Protein AF-A0A4Y2NZ54-F1 (afdb_monomer)

Radius of gyration: 21.83 Å; Cα contacts (8 Å, |Δi|>4): 27; chains: 1; bounding box: 46×53×56 Å

Structure (mmCIF, N/CA/C/O backbone):
data_AF-A0A4Y2NZ54-F1
#
_entry.id   AF-A0A4Y2NZ54-F1
#
loop_
_atom_site.group_PDB
_atom_site.id
_atom_site.type_symbol
_atom_site.label_atom_id
_atom_site.label_alt_id
_atom_site.label_comp_id
_atom_site.label_asym_id
_atom_site.label_entity_id
_atom_site.label_seq_id
_atom_site.pdbx_PDB_ins_code
_atom_site.Cartn_x
_atom_site.Cartn_y
_atom_site.Cartn_z
_atom_site.occupancy
_atom_site.B_iso_or_equiv
_atom_site.auth_seq_id
_atom_site.auth_comp_id
_atom_site.auth_asym_id
_atom_site.auth_atom_id
_atom_site.pdbx_PDB_model_num
ATOM 1 N N . MET A 1 1 ? -32.029 22.779 31.007 1.00 36.22 1 MET A N 1
ATOM 2 C CA . MET A 1 1 ? -30.590 22.454 30.904 1.00 36.22 1 MET A CA 1
ATOM 3 C C . MET A 1 1 ? -30.431 20.956 31.156 1.00 36.22 1 MET A C 1
ATOM 5 O O . MET A 1 1 ? -30.204 20.537 32.282 1.00 36.22 1 MET A O 1
ATOM 9 N N . VAL A 1 2 ? -30.705 20.136 30.135 1.00 46.06 2 VAL A N 1
ATOM 10 C CA . VAL A 1 2 ? -30.672 18.668 30.249 1.00 46.06 2 VAL A CA 1
ATOM 11 C C . VAL A 1 2 ? -29.218 18.242 30.106 1.00 46.06 2 VAL A C 1
ATOM 13 O O . VAL A 1 2 ? -28.622 18.438 29.049 1.00 46.06 2 VAL A O 1
ATOM 16 N N . ARG A 1 3 ? -28.617 17.714 31.176 1.00 54.50 3 ARG A N 1
ATOM 17 C CA . ARG A 1 3 ? -27.321 17.046 31.060 1.00 54.50 3 ARG A CA 1
ATOM 18 C C . ARG A 1 3 ? -27.557 15.783 30.243 1.00 54.50 3 ARG A C 1
ATOM 20 O O . ARG A 1 3 ? -28.157 14.839 30.744 1.00 54.50 3 ARG A O 1
ATOM 27 N N . SER A 1 4 ? -27.129 15.810 28.983 1.00 53.88 4 SER A N 1
ATOM 28 C CA . SER A 1 4 ? -26.955 14.608 28.178 1.00 53.88 4 SER A CA 1
ATOM 29 C C . SER A 1 4 ? -26.035 13.688 28.969 1.00 53.88 4 SER A C 1
ATOM 31 O O . SER A 1 4 ? -24.844 13.960 29.123 1.00 53.88 4 SER A O 1
ATOM 33 N N . THR A 1 5 ? -26.597 12.647 29.570 1.00 58.25 5 THR A N 1
ATOM 34 C CA . THR A 1 5 ? -25.816 11.509 30.031 1.00 58.25 5 THR A CA 1
ATOM 35 C C . THR A 1 5 ? -25.275 10.845 28.777 1.00 58.25 5 THR A C 1
ATOM 37 O O . THR A 1 5 ? -25.922 9.982 28.188 1.00 58.25 5 THR A O 1
ATOM 40 N N . GLU A 1 6 ? -24.117 11.319 28.320 1.00 63.56 6 GLU A N 1
ATOM 41 C CA . GLU A 1 6 ? -23.324 10.652 27.30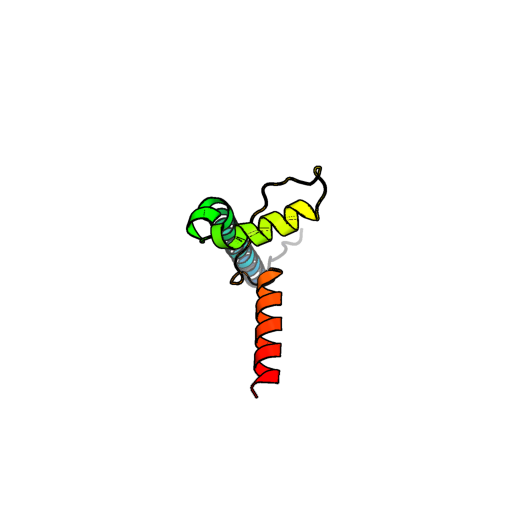2 1.00 63.56 6 GLU A CA 1
ATOM 42 C C . GLU A 1 6 ? -23.171 9.192 27.726 1.00 63.56 6 GLU A C 1
ATOM 44 O O . GLU A 1 6 ? -22.579 8.893 28.768 1.00 63.56 6 GLU A O 1
ATOM 49 N N . ASN A 1 7 ? -23.737 8.275 26.943 1.00 66.19 7 ASN A N 1
ATOM 50 C CA . ASN A 1 7 ? -23.569 6.845 27.148 1.00 66.19 7 ASN A CA 1
ATOM 51 C C . ASN A 1 7 ? -22.110 6.484 26.843 1.00 66.19 7 ASN A C 1
ATOM 53 O O . ASN A 1 7 ? -21.795 5.987 25.763 1.00 66.19 7 ASN A O 1
ATOM 57 N N . ARG A 1 8 ? -21.209 6.750 27.799 1.00 61.38 8 ARG A N 1
ATOM 58 C CA . ARG A 1 8 ? -19.760 6.530 27.675 1.00 61.38 8 ARG A CA 1
ATOM 59 C C . ARG A 1 8 ? -19.453 5.128 27.148 1.00 61.38 8 ARG A C 1
ATOM 61 O O . ARG A 1 8 ? -18.638 4.991 26.248 1.00 61.38 8 ARG A O 1
ATOM 68 N N . LEU A 1 9 ? -20.182 4.114 27.624 1.00 63.78 9 LEU A N 1
ATOM 69 C CA . LEU A 1 9 ? -20.080 2.718 27.175 1.00 63.78 9 LEU A CA 1
ATOM 70 C C . LEU A 1 9 ? -20.333 2.526 25.669 1.00 63.78 9 LEU A C 1
ATOM 72 O O . LEU A 1 9 ? -19.597 1.786 25.021 1.00 63.78 9 LEU A O 1
ATOM 76 N N . LEU A 1 10 ? -21.334 3.202 25.098 1.00 63.00 10 LEU A N 1
ATOM 77 C CA . LEU A 1 10 ? -21.623 3.131 23.660 1.00 63.00 10 LEU A CA 1
ATOM 78 C C . LEU A 1 10 ? -20.580 3.908 22.843 1.00 63.00 10 LEU A C 1
ATOM 80 O O . LEU A 1 10 ? -20.145 3.432 21.794 1.00 63.00 10 LEU A O 1
ATOM 84 N N . ASN A 1 11 ? -20.112 5.046 23.361 1.00 67.75 11 ASN A N 1
ATOM 85 C CA . ASN A 1 11 ? -19.101 5.876 22.701 1.00 67.75 11 ASN A CA 1
ATOM 86 C C . ASN A 1 11 ? -17.728 5.180 22.637 1.00 67.75 11 ASN A C 1
ATOM 88 O O . ASN A 1 11 ? -17.022 5.308 21.636 1.00 67.75 11 ASN A O 1
ATOM 92 N N . TYR A 1 12 ? -17.361 4.370 23.640 1.00 70.25 12 TYR A N 1
ATOM 93 C CA . TYR A 1 12 ? -16.110 3.598 23.614 1.00 70.25 12 TYR A CA 1
ATOM 94 C C . TYR A 1 12 ? -16.029 2.636 22.422 1.00 70.25 12 TYR A C 1
ATOM 96 O O . TYR A 1 12 ? -14.974 2.538 21.799 1.00 70.25 12 TYR A O 1
ATOM 104 N N . ARG A 1 13 ? -17.128 1.965 22.047 1.00 77.94 13 ARG A N 1
ATOM 105 C CA . ARG A 1 13 ? -17.150 1.064 20.879 1.00 77.94 13 ARG A CA 1
ATOM 106 C C . ARG A 1 13 ? -16.828 1.811 19.583 1.00 77.94 13 ARG A C 1
ATOM 108 O O . ARG A 1 13 ? -16.065 1.311 18.759 1.00 77.94 13 ARG A O 1
ATOM 115 N N . GLN A 1 14 ? -17.405 2.995 19.403 1.00 83.44 14 GLN A N 1
ATOM 116 C CA . GLN A 1 14 ? -17.182 3.807 18.209 1.00 83.44 14 GLN A CA 1
ATOM 117 C C . GLN A 1 14 ? -15.747 4.341 18.152 1.00 83.44 14 GLN A C 1
ATOM 119 O O . GLN A 1 14 ? -15.110 4.256 17.103 1.00 83.44 14 GLN A O 1
ATOM 124 N N . HIS A 1 15 ? -15.210 4.814 19.279 1.00 80.88 15 HIS A N 1
ATOM 125 C CA . HIS A 1 15 ? -13.827 5.284 19.353 1.00 80.88 15 HIS A CA 1
ATOM 126 C C . HIS A 1 15 ? -12.806 4.164 19.137 1.00 80.88 15 HIS A C 1
ATOM 128 O O . HIS A 1 15 ? -11.805 4.386 18.463 1.00 80.88 15 HIS A O 1
ATOM 134 N N . LEU A 1 16 ? -13.068 2.950 19.632 1.00 84.75 16 LEU A N 1
ATOM 135 C CA . LEU A 1 16 ? -12.223 1.785 19.350 1.00 84.75 16 LEU A CA 1
ATOM 136 C C . LEU A 1 16 ? -12.221 1.437 17.861 1.00 84.75 16 LEU A C 1
ATOM 138 O O . LEU A 1 16 ? -11.167 1.145 17.304 1.00 84.75 16 LEU A O 1
ATOM 142 N N . HIS A 1 17 ? -13.380 1.500 17.202 1.00 87.31 17 HIS A N 1
ATOM 143 C CA . HIS A 1 17 ? -13.461 1.253 15.765 1.00 87.31 17 HIS A CA 1
ATOM 144 C C . HIS A 1 17 ? -12.681 2.304 14.965 1.00 87.31 17 HIS A C 1
ATOM 146 O O . HIS A 1 17 ? -11.873 1.942 14.115 1.00 87.31 17 HIS A O 1
ATOM 152 N N . GLN A 1 18 ? -12.864 3.590 15.281 1.00 88.75 18 GLN A N 1
ATOM 153 C CA . GLN A 1 18 ? -12.104 4.683 14.663 1.00 88.75 18 GLN A CA 1
ATOM 154 C C . GLN A 1 18 ? -10.599 4.509 14.876 1.00 88.75 18 GLN A C 1
ATOM 156 O O . GLN A 1 18 ? -9.833 4.582 13.922 1.00 88.75 18 GLN A O 1
ATOM 161 N N . TYR A 1 19 ? -10.181 4.198 16.104 1.00 91.25 19 TYR A N 1
ATOM 162 C CA . TYR A 1 19 ? -8.779 3.964 16.428 1.00 91.25 19 TYR A CA 1
ATOM 163 C C . TYR A 1 19 ? -8.182 2.797 15.630 1.00 91.25 19 TYR A C 1
ATOM 165 O O . TYR A 1 19 ? -7.087 2.925 15.088 1.00 91.25 19 TYR A O 1
ATOM 173 N N . LEU A 1 20 ? -8.896 1.672 15.521 1.00 92.75 20 LEU A N 1
ATOM 174 C CA . LEU A 1 20 ? -8.435 0.511 14.755 1.00 92.75 20 LEU A CA 1
ATOM 175 C C . LEU A 1 20 ? -8.288 0.828 13.265 1.00 92.75 20 LEU A C 1
ATOM 177 O O . LEU A 1 20 ? -7.274 0.469 12.668 1.00 92.75 20 LEU A O 1
ATOM 181 N N . VAL A 1 21 ? -9.271 1.513 12.677 1.00 93.31 21 VAL A N 1
ATOM 182 C CA . VAL A 1 21 ? -9.233 1.910 11.262 1.00 93.31 21 VAL A CA 1
ATOM 183 C C . VAL A 1 21 ? -8.091 2.894 11.005 1.00 93.31 21 VAL A C 1
ATOM 185 O O . VAL A 1 21 ? -7.319 2.690 10.069 1.00 93.31 21 VAL A O 1
ATOM 188 N N . ASP A 1 22 ? -7.916 3.899 11.865 1.00 94.38 22 ASP A N 1
ATOM 189 C CA . ASP A 1 22 ? -6.820 4.869 11.759 1.00 94.38 22 ASP A CA 1
ATOM 190 C C . ASP A 1 22 ? -5.449 4.200 11.885 1.00 94.38 22 ASP A C 1
ATOM 192 O O . ASP A 1 22 ? -4.523 4.514 11.135 1.00 94.38 22 ASP A O 1
ATOM 196 N N . MET A 1 23 ? -5.298 3.269 12.829 1.00 95.50 23 MET A N 1
ATOM 197 C CA . MET A 1 23 ? -4.048 2.530 13.004 1.00 95.50 23 MET A CA 1
ATOM 198 C C . MET A 1 23 ? -3.753 1.633 11.805 1.00 95.50 23 MET A C 1
ATOM 200 O O . MET A 1 23 ? -2.617 1.611 11.331 1.00 95.50 23 MET A O 1
ATOM 204 N N . TYR A 1 24 ? -4.764 0.949 11.269 1.00 91.75 24 TYR A N 1
ATOM 205 C CA . TYR A 1 24 ? -4.614 0.156 10.054 1.00 91.75 24 TYR A CA 1
ATOM 206 C C . TYR A 1 24 ? -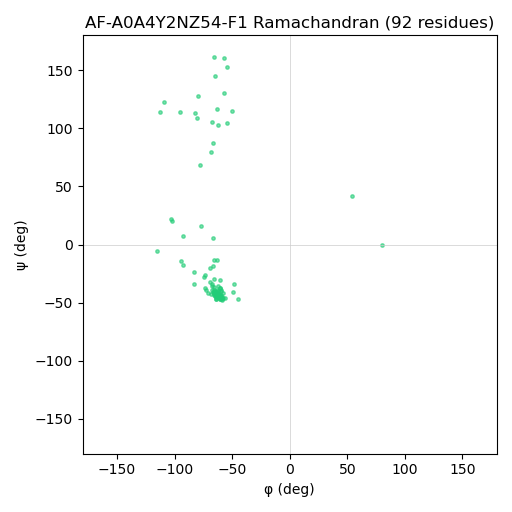4.195 1.026 8.861 1.00 91.75 24 TYR A C 1
ATOM 208 O O . TYR A 1 24 ? -3.226 0.704 8.175 1.00 91.75 24 TYR A O 1
ATOM 216 N N . ALA A 1 25 ? -4.852 2.173 8.662 1.00 91.19 25 ALA A N 1
ATOM 217 C CA . ALA A 1 25 ? -4.514 3.108 7.593 1.00 91.19 25 ALA A CA 1
ATOM 218 C C . ALA A 1 25 ? -3.072 3.633 7.709 1.00 91.19 25 ALA A C 1
ATOM 220 O O . ALA A 1 25 ? -2.378 3.742 6.698 1.00 91.19 25 ALA A O 1
ATOM 221 N N . LYS A 1 26 ? -2.587 3.909 8.929 1.00 93.56 26 LYS A N 1
ATOM 222 C CA . LYS A 1 26 ? -1.190 4.316 9.171 1.00 93.56 26 LYS A CA 1
ATOM 223 C C . LYS A 1 26 ? -0.197 3.219 8.795 1.00 93.56 26 LYS A C 1
ATOM 225 O O . LYS A 1 26 ? 0.768 3.495 8.087 1.00 93.56 26 LYS A O 1
ATOM 230 N N . ILE A 1 27 ? -0.455 1.983 9.220 1.00 91.94 27 ILE A N 1
ATOM 231 C CA . ILE A 1 27 ? 0.402 0.833 8.898 1.00 91.94 27 ILE A CA 1
ATOM 232 C C . ILE A 1 27 ? 0.454 0.613 7.381 1.00 91.94 27 ILE A C 1
ATOM 234 O O . ILE A 1 27 ? 1.531 0.425 6.814 1.00 91.94 27 ILE A O 1
ATOM 238 N N . GLU A 1 28 ? -0.692 0.673 6.701 1.00 87.69 28 GLU A N 1
ATOM 239 C CA . GLU A 1 28 ? -0.738 0.524 5.244 1.00 87.69 28 GLU A CA 1
ATOM 240 C C . GLU A 1 28 ? -0.061 1.693 4.513 1.00 87.69 28 GLU A C 1
ATOM 242 O O . GLU A 1 28 ? 0.642 1.47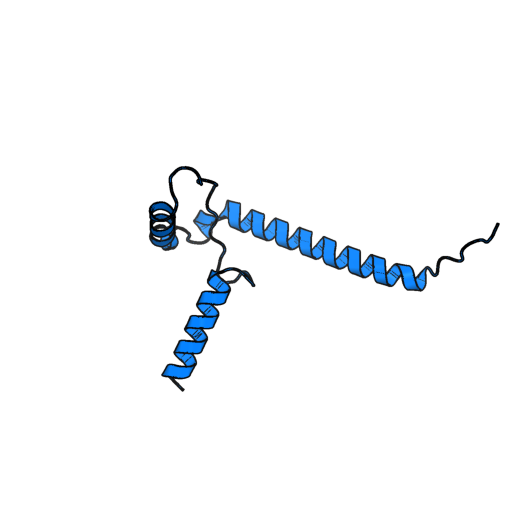8 3.523 1.00 87.69 28 GLU A O 1
ATOM 247 N N . ALA A 1 29 ? -0.164 2.921 5.027 1.00 88.88 29 ALA A N 1
ATOM 248 C CA . ALA A 1 29 ? 0.567 4.061 4.479 1.00 88.88 29 ALA A CA 1
ATOM 249 C C . ALA A 1 29 ? 2.093 3.870 4.575 1.00 88.88 29 ALA A C 1
ATOM 251 O O . ALA A 1 29 ? 2.811 4.117 3.600 1.00 88.88 29 ALA A O 1
ATOM 252 N N . GLU A 1 30 ? 2.599 3.380 5.710 1.00 90.88 30 GLU A N 1
ATOM 253 C CA . GLU A 1 30 ? 4.021 3.059 5.883 1.00 90.88 30 GLU A CA 1
ATOM 254 C C . GLU A 1 30 ? 4.470 1.915 4.966 1.00 90.88 30 GLU A C 1
ATOM 256 O O . GLU A 1 30 ? 5.542 1.991 4.357 1.00 90.88 30 GLU A O 1
ATOM 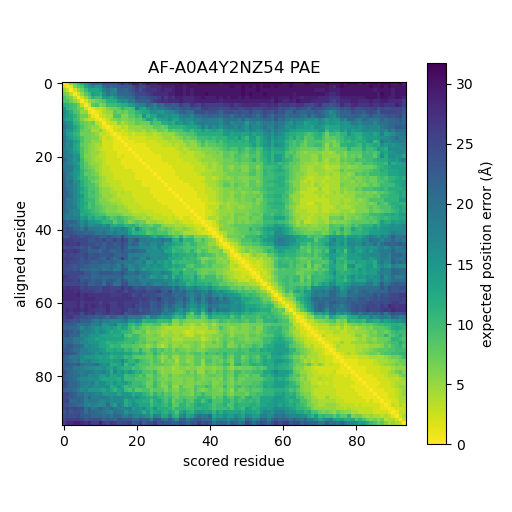261 N N . ARG A 1 31 ? 3.639 0.881 4.791 1.00 89.00 31 ARG A N 1
ATOM 262 C CA . ARG A 1 31 ? 3.896 -0.212 3.838 1.00 89.00 31 ARG A CA 1
ATOM 263 C C . ARG A 1 31 ? 4.000 0.293 2.402 1.00 89.00 31 ARG A C 1
ATOM 265 O O . ARG A 1 31 ? 4.946 -0.062 1.695 1.00 89.00 31 ARG A O 1
ATOM 272 N N . LEU A 1 32 ? 3.083 1.158 1.973 1.00 87.00 32 LEU A N 1
ATOM 273 C CA . LEU A 1 32 ? 3.128 1.772 0.644 1.00 87.00 32 LEU A CA 1
ATOM 274 C C . LEU A 1 32 ? 4.368 2.654 0.467 1.00 87.00 32 LEU A C 1
ATOM 276 O O . LEU A 1 32 ? 5.012 2.617 -0.588 1.00 87.00 32 LEU A O 1
ATOM 280 N N . LEU A 1 33 ? 4.756 3.402 1.503 1.00 89.19 33 LEU A N 1
ATOM 281 C CA . LEU A 1 33 ? 5.991 4.182 1.495 1.00 89.19 33 LEU A CA 1
ATOM 282 C C . LEU A 1 33 ? 7.222 3.274 1.372 1.00 89.19 33 LEU A C 1
ATOM 284 O O . LEU A 1 33 ? 8.107 3.544 0.556 1.00 89.19 33 LEU A O 1
ATOM 288 N N . PHE A 1 34 ? 7.259 2.169 2.116 1.00 87.31 34 PHE A N 1
ATOM 289 C CA . PHE A 1 34 ? 8.327 1.180 2.021 1.00 87.31 34 PHE A CA 1
ATOM 290 C C . PHE A 1 34 ? 8.436 0.615 0.602 1.00 87.31 34 PHE A C 1
ATOM 292 O O . PHE A 1 34 ? 9.535 0.598 0.043 1.00 87.31 34 PHE A O 1
ATOM 299 N N . ILE A 1 35 ? 7.313 0.222 -0.006 1.00 85.31 35 ILE A N 1
ATOM 300 C CA . ILE A 1 35 ? 7.264 -0.279 -1.387 1.00 85.31 35 ILE A CA 1
ATOM 301 C C . ILE A 1 35 ? 7.777 0.784 -2.361 1.00 85.31 35 ILE A C 1
ATOM 303 O O . ILE A 1 35 ? 8.583 0.468 -3.237 1.00 85.31 35 ILE A O 1
ATOM 307 N N . ARG A 1 36 ? 7.370 2.049 -2.195 1.00 83.62 36 ARG A N 1
ATOM 308 C CA . ARG A 1 36 ? 7.807 3.178 -3.032 1.00 83.62 36 ARG A CA 1
ATOM 309 C C . ARG A 1 36 ? 9.313 3.434 -2.953 1.00 83.62 36 ARG A C 1
ATOM 311 O O . ARG A 1 36 ? 9.925 3.770 -3.970 1.00 83.62 36 ARG A O 1
ATOM 318 N N . LEU A 1 37 ? 9.903 3.320 -1.764 1.00 85.81 37 LEU A N 1
ATOM 319 C CA . LEU A 1 37 ? 11.323 3.601 -1.531 1.00 85.81 37 LEU A CA 1
ATOM 320 C C . LEU A 1 37 ? 12.224 2.410 -1.880 1.00 85.81 37 LEU A C 1
ATOM 322 O O . LEU A 1 37 ? 13.329 2.603 -2.382 1.00 85.81 37 LEU A O 1
ATOM 326 N N . ASN A 1 38 ? 11.744 1.183 -1.673 1.00 83.50 38 ASN A N 1
ATOM 327 C CA . ASN A 1 38 ? 12.535 -0.038 -1.824 1.00 83.50 38 ASN A CA 1
ATOM 328 C C . ASN A 1 38 ? 12.261 -0.793 -3.135 1.00 83.50 38 ASN A C 1
ATOM 330 O O . ASN A 1 38 ? 12.627 -1.960 -3.237 1.00 83.50 38 ASN A O 1
ATOM 334 N N . GLN A 1 39 ? 11.695 -0.136 -4.157 1.00 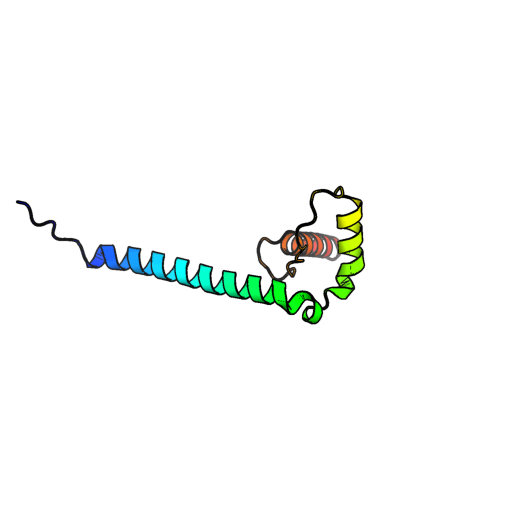78.12 39 GLN A N 1
ATOM 335 C CA . GLN A 1 39 ? 11.437 -0.728 -5.481 1.00 78.12 39 GLN A CA 1
ATOM 336 C C . GLN A 1 39 ? 12.642 -1.539 -6.012 1.00 78.12 39 GLN A C 1
ATOM 338 O O . GLN A 1 39 ? 12.492 -2.698 -6.376 1.00 78.12 39 GLN A O 1
ATOM 343 N N . LYS A 1 40 ? 13.868 -0.999 -5.950 1.00 75.25 40 LYS A N 1
ATOM 344 C CA . LYS A 1 40 ? 15.079 -1.719 -6.402 1.00 75.25 40 LYS A CA 1
ATOM 345 C C . LYS A 1 40 ? 15.338 -3.029 -5.637 1.00 75.25 40 LYS A C 1
ATOM 347 O O . LYS A 1 40 ? 15.745 -4.017 -6.231 1.00 75.25 40 LYS A O 1
ATOM 352 N N . LYS A 1 41 ? 15.077 -3.061 -4.324 1.00 74.94 41 LYS A N 1
ATOM 353 C CA . LYS A 1 41 ? 15.262 -4.264 -3.486 1.00 74.94 41 LYS A CA 1
ATOM 354 C C . LYS A 1 41 ? 14.172 -5.310 -3.716 1.00 74.94 41 LYS A C 1
ATOM 356 O O . LYS A 1 41 ? 14.434 -6.495 -3.564 1.00 74.94 41 LYS A O 1
ATOM 361 N N . LEU A 1 42 ? 12.976 -4.879 -4.119 1.00 70.75 42 LEU A N 1
ATOM 362 C CA . LEU A 1 42 ? 11.850 -5.751 -4.474 1.00 70.75 42 LEU A CA 1
ATOM 363 C C . LEU A 1 42 ? 12.004 -6.393 -5.867 1.00 70.75 42 LEU A C 1
ATOM 365 O O . LEU A 1 42 ? 11.017 -6.877 -6.415 1.00 70.75 42 LEU A O 1
ATOM 369 N N . ARG A 1 43 ? 13.219 -6.384 -6.441 1.00 66.81 43 ARG A N 1
ATOM 370 C CA . ARG A 1 43 ? 13.531 -6.891 -7.787 1.00 66.81 43 ARG A CA 1
ATOM 371 C C . ARG A 1 43 ? 12.658 -6.270 -8.875 1.00 66.81 43 ARG A C 1
ATOM 373 O O . ARG A 1 43 ? 12.223 -6.938 -9.804 1.00 66.81 43 ARG A O 1
ATOM 380 N N . VAL A 1 44 ? 12.427 -4.959 -8.784 1.00 60.94 44 VAL A N 1
ATOM 381 C CA . VAL A 1 44 ? 11.662 -4.237 -9.811 1.00 60.94 44 VAL A CA 1
ATOM 382 C C . VAL A 1 44 ? 12.334 -4.257 -11.186 1.00 60.94 44 VAL A C 1
ATOM 384 O O . VAL A 1 44 ? 11.670 -3.989 -12.181 1.00 60.94 44 VAL A O 1
ATOM 387 N N . ASP A 1 45 ? 13.602 -4.657 -11.264 1.00 59.19 45 ASP A N 1
ATOM 388 C CA . ASP A 1 45 ? 14.314 -4.859 -12.525 1.00 59.19 45 ASP A CA 1
ATOM 389 C C . ASP A 1 45 ? 13.655 -5.935 -13.416 1.00 59.19 45 ASP A C 1
ATOM 391 O O . ASP A 1 45 ? 13.628 -5.796 -14.634 1.00 59.19 45 ASP A O 1
ATOM 395 N N . GLU A 1 46 ? 12.999 -6.946 -12.837 1.00 63.44 46 GLU A N 1
ATOM 396 C CA . GLU A 1 46 ? 12.200 -7.931 -13.591 1.00 63.44 46 GLU A CA 1
ATOM 397 C C . GLU A 1 46 ? 10.918 -7.307 -14.184 1.00 63.44 46 GLU A C 1
ATOM 399 O O . GLU A 1 46 ? 10.356 -7.784 -15.169 1.00 63.44 46 GLU A O 1
ATOM 404 N N . TYR A 1 47 ? 10.486 -6.170 -13.630 1.00 64.88 47 TYR A N 1
ATOM 405 C CA . TYR A 1 47 ? 9.366 -5.377 -14.127 1.00 64.88 47 TYR A CA 1
ATOM 406 C C . TYR A 1 47 ? 9.798 -4.265 -15.095 1.00 64.88 47 TYR A C 1
ATOM 408 O O . TYR A 1 47 ? 8.944 -3.463 -15.472 1.00 64.88 47 TYR A O 1
ATOM 416 N N . ILE A 1 48 ? 11.072 -4.188 -15.515 1.00 64.12 48 ILE A N 1
ATOM 417 C CA . ILE A 1 48 ? 11.529 -3.214 -16.528 1.00 64.12 48 ILE A CA 1
ATOM 418 C C . ILE A 1 48 ? 10.714 -3.374 -17.813 1.00 64.12 48 ILE A C 1
ATOM 420 O O . ILE A 1 48 ? 10.152 -2.397 -18.292 1.00 64.12 48 ILE A O 1
ATOM 424 N N . HIS A 1 49 ? 10.511 -4.608 -18.281 1.00 66.56 49 HIS A N 1
ATOM 425 C CA . HIS A 1 49 ? 9.710 -4.871 -19.481 1.00 66.56 49 HIS A CA 1
ATOM 426 C C . HIS A 1 49 ? 8.244 -4.425 -19.324 1.00 66.56 49 HIS A C 1
ATOM 428 O O . HIS A 1 49 ? 7.638 -3.917 -20.263 1.00 66.56 49 HIS A O 1
ATOM 434 N N . LEU A 1 50 ? 7.673 -4.574 -18.120 1.00 67.44 50 LEU A N 1
ATOM 435 C CA . LEU A 1 50 ? 6.313 -4.122 -17.810 1.00 67.44 50 LEU A CA 1
ATOM 436 C C . LEU A 1 50 ? 6.234 -2.592 -17.749 1.00 67.44 50 LEU A C 1
ATOM 438 O O . LEU A 1 50 ? 5.286 -1.995 -18.253 1.00 67.44 50 LEU A O 1
ATOM 442 N N . LYS A 1 51 ? 7.236 -1.952 -17.143 1.00 67.12 51 LYS A N 1
ATOM 443 C CA . LYS A 1 51 ? 7.360 -0.495 -17.108 1.00 67.12 51 LYS A CA 1
ATOM 444 C C . LYS A 1 51 ? 7.474 0.068 -18.523 1.00 67.12 51 LYS A C 1
ATOM 446 O O . LYS A 1 51 ? 6.808 1.057 -18.818 1.00 67.12 51 LYS A O 1
ATOM 451 N N . ASP A 1 52 ? 8.265 -0.560 -19.383 1.00 68.56 52 ASP A N 1
ATOM 452 C CA . ASP A 1 52 ? 8.460 -0.134 -20.769 1.00 68.56 52 ASP A CA 1
ATOM 453 C C . ASP A 1 52 ? 7.173 -0.304 -21.586 1.00 68.56 52 ASP A C 1
ATOM 455 O O . ASP A 1 52 ? 6.783 0.612 -22.308 1.00 68.56 52 ASP A O 1
ATOM 459 N N . ALA A 1 53 ? 6.442 -1.409 -21.400 1.00 67.56 53 ALA A N 1
ATOM 460 C CA . ALA A 1 53 ? 5.128 -1.610 -22.013 1.00 67.56 53 ALA A CA 1
ATOM 461 C C . ALA A 1 53 ? 4.117 -0.524 -21.597 1.00 67.56 53 ALA A C 1
ATOM 463 O O . ALA A 1 53 ? 3.441 0.045 -22.449 1.00 67.56 53 ALA A O 1
ATOM 464 N N . ILE A 1 54 ? 4.061 -0.179 -20.305 1.00 68.19 54 ILE A N 1
ATOM 465 C CA . ILE A 1 54 ? 3.168 0.874 -19.789 1.00 68.19 54 ILE A CA 1
ATOM 466 C C . ILE A 1 54 ? 3.586 2.260 -20.304 1.00 68.19 54 ILE A C 1
ATOM 468 O O . ILE A 1 54 ? 2.733 3.081 -20.635 1.00 68.19 54 ILE A O 1
ATOM 472 N N . THR A 1 55 ? 4.892 2.528 -20.387 1.00 67.25 55 THR A N 1
ATOM 473 C CA . THR A 1 55 ? 5.433 3.818 -20.853 1.00 67.25 55 THR A CA 1
ATOM 474 C C . THR A 1 55 ? 5.183 4.027 -22.350 1.00 67.25 55 THR A C 1
ATOM 476 O O . THR A 1 55 ? 4.959 5.155 -22.771 1.00 67.25 55 THR A O 1
ATOM 479 N N . ASN A 1 56 ? 5.167 2.958 -23.151 1.00 66.50 56 ASN A N 1
ATOM 480 C CA . ASN A 1 56 ? 4.838 3.036 -24.578 1.00 66.50 56 ASN A CA 1
ATOM 481 C C . ASN A 1 56 ? 3.338 3.262 -24.846 1.00 66.50 56 ASN A C 1
ATOM 483 O O . ASN A 1 56 ? 2.992 3.825 -25.880 1.00 66.50 56 ASN A O 1
ATOM 487 N N . ASP A 1 57 ? 2.460 2.848 -23.927 1.00 64.88 57 ASP A N 1
ATOM 488 C CA . ASP A 1 57 ? 0.997 2.939 -24.078 1.00 64.88 57 ASP A CA 1
ATOM 489 C C . ASP A 1 57 ? 0.403 4.231 -23.475 1.00 64.88 57 ASP A C 1
ATOM 491 O O . ASP A 1 57 ? -0.705 4.653 -23.807 1.00 64.88 57 ASP A O 1
ATOM 495 N N . SER A 1 58 ? 1.151 4.915 -22.600 1.00 61.09 58 SER A N 1
ATOM 496 C CA . SER A 1 58 ? 0.717 6.153 -21.945 1.00 61.09 58 SER A CA 1
ATOM 497 C C . SER A 1 58 ? 1.539 7.357 -22.414 1.00 61.09 58 SER A C 1
ATOM 499 O O . SER A 1 58 ? 2.738 7.452 -22.185 1.00 61.09 58 SER A O 1
ATOM 501 N N . GLY A 1 59 ? 0.879 8.295 -23.104 1.00 58.19 59 GLY A N 1
ATOM 502 C CA . GLY A 1 59 ? 1.526 9.457 -23.717 1.00 58.19 59 GLY A CA 1
ATOM 503 C C . GLY A 1 59 ? 2.321 10.340 -22.734 1.00 58.19 59 GLY A C 1
ATOM 504 O O . GLY A 1 59 ? 2.049 10.342 -21.528 1.00 58.19 59 GLY A O 1
ATOM 505 N N . PRO A 1 60 ? 3.257 11.164 -23.249 1.00 56.19 60 PRO A N 1
ATOM 506 C CA . PRO A 1 60 ? 4.347 11.775 -22.484 1.00 56.19 60 PRO A CA 1
ATOM 507 C C . PRO A 1 60 ? 3.953 12.821 -21.418 1.00 56.19 60 PRO A C 1
ATOM 509 O O . PRO A 1 60 ? 4.809 13.475 -20.823 1.00 56.19 60 PRO A O 1
ATOM 512 N N . ALA A 1 61 ? 2.659 13.015 -21.176 1.00 58.06 61 ALA A N 1
ATOM 513 C CA . ALA A 1 61 ? 2.120 13.964 -20.209 1.00 58.06 61 ALA A CA 1
ATOM 514 C C . ALA A 1 61 ? 1.838 13.338 -18.827 1.00 58.06 61 ALA A C 1
ATOM 516 O O . ALA A 1 61 ? 1.666 14.069 -17.855 1.00 58.06 61 ALA A O 1
ATOM 517 N N . ASN A 1 62 ? 1.818 12.003 -18.711 1.00 55.62 62 ASN A N 1
ATOM 518 C CA . ASN A 1 62 ? 1.362 11.290 -17.506 1.00 55.62 62 ASN A CA 1
ATOM 519 C C . ASN A 1 62 ? 2.495 10.733 -16.625 1.00 55.62 62 ASN A C 1
ATOM 521 O O . ASN A 1 62 ? 2.284 9.815 -15.831 1.00 55.62 62 ASN A O 1
ATOM 525 N N . HIS A 1 63 ? 3.709 11.274 -16.732 1.00 55.72 63 HIS A N 1
ATOM 526 C CA . HIS A 1 63 ? 4.873 10.768 -15.999 1.00 55.72 63 HIS A CA 1
ATOM 527 C C . HIS A 1 63 ? 4.894 11.208 -14.525 1.00 55.72 63 HIS A C 1
ATOM 529 O O . HIS A 1 63 ? 5.760 11.963 -14.081 1.00 55.72 63 HIS A O 1
ATOM 535 N N . GLY A 1 64 ? 3.966 10.692 -13.724 1.00 59.69 64 GLY A N 1
ATOM 536 C CA . GLY A 1 64 ? 4.234 10.500 -12.302 1.00 59.69 64 GLY A CA 1
ATOM 537 C C . GLY A 1 64 ? 5.327 9.439 -12.108 1.00 59.69 64 GLY A C 1
ATOM 538 O O . GLY A 1 64 ? 5.593 8.624 -12.992 1.00 59.69 64 GLY A O 1
ATOM 539 N N . LYS A 1 65 ? 5.971 9.402 -10.935 1.00 62.91 65 LYS A N 1
ATOM 540 C CA . LYS A 1 65 ? 6.866 8.286 -10.583 1.00 62.91 65 LYS A CA 1
ATOM 541 C C . LYS A 1 65 ? 6.037 6.995 -10.529 1.00 62.91 65 LYS A C 1
ATOM 543 O O . LYS A 1 65 ? 5.336 6.779 -9.544 1.00 62.91 65 LYS A O 1
ATOM 548 N N . LEU A 1 66 ? 6.127 6.158 -11.565 1.00 70.19 66 LEU A N 1
ATOM 549 C CA . LEU A 1 66 ? 5.444 4.864 -11.631 1.00 70.19 66 LEU A CA 1
ATOM 550 C C . LEU A 1 66 ? 5.982 3.953 -10.515 1.00 70.19 66 LEU A C 1
ATOM 552 O O . LEU A 1 66 ? 7.176 3.650 -10.471 1.00 70.19 66 LEU A O 1
ATOM 556 N N . ILE A 1 67 ? 5.111 3.564 -9.584 1.00 71.69 67 ILE A N 1
ATOM 557 C CA . ILE A 1 67 ? 5.425 2.632 -8.494 1.00 71.69 67 ILE A CA 1
ATOM 558 C C . ILE A 1 67 ? 4.687 1.343 -8.800 1.00 71.69 67 ILE A C 1
ATOM 560 O O . ILE A 1 67 ? 3.464 1.350 -8.926 1.00 71.69 67 ILE A O 1
ATOM 564 N N . ILE A 1 68 ? 5.419 0.240 -8.897 1.00 76.25 68 ILE A N 1
ATOM 565 C CA . ILE A 1 68 ? 4.813 -1.044 -9.215 1.00 76.25 68 ILE A CA 1
ATOM 566 C C . ILE A 1 68 ? 4.545 -1.780 -7.897 1.00 76.25 68 ILE A C 1
ATOM 568 O O . ILE A 1 68 ? 5.468 -2.113 -7.148 1.00 76.25 68 ILE A O 1
ATOM 572 N N . LEU A 1 69 ? 3.265 -1.989 -7.584 1.00 81.75 69 LEU A N 1
ATOM 573 C CA . LEU A 1 69 ? 2.813 -2.634 -6.346 1.00 81.75 69 LEU A CA 1
ATOM 574 C C . LEU A 1 69 ? 2.940 -4.158 -6.451 1.00 81.75 69 LEU A C 1
ATOM 576 O O . LEU A 1 69 ? 2.465 -4.709 -7.441 1.00 81.75 69 LEU A O 1
ATOM 580 N N . PRO A 1 70 ? 3.592 -4.861 -5.511 1.00 76.44 70 PRO A N 1
ATOM 581 C CA . PRO A 1 70 ? 3.682 -6.325 -5.515 1.00 76.44 70 PRO A CA 1
ATOM 582 C C . PRO A 1 70 ? 2.307 -7.010 -5.592 1.00 76.44 70 PRO A C 1
ATOM 584 O O . PRO A 1 70 ? 1.319 -6.460 -5.113 1.00 76.44 70 PRO A O 1
ATOM 587 N N . ALA A 1 71 ? 2.244 -8.225 -6.145 1.00 74.94 71 ALA A N 1
ATOM 588 C CA . ALA A 1 71 ? 0.995 -8.993 -6.229 1.00 74.94 71 ALA A CA 1
ATOM 589 C C . ALA A 1 71 ? 0.456 -9.435 -4.849 1.00 74.94 71 ALA A C 1
ATOM 591 O O . ALA A 1 71 ? -0.742 -9.637 -4.667 1.00 74.94 71 ALA A O 1
ATOM 592 N N . THR A 1 72 ? 1.316 -9.434 -3.827 1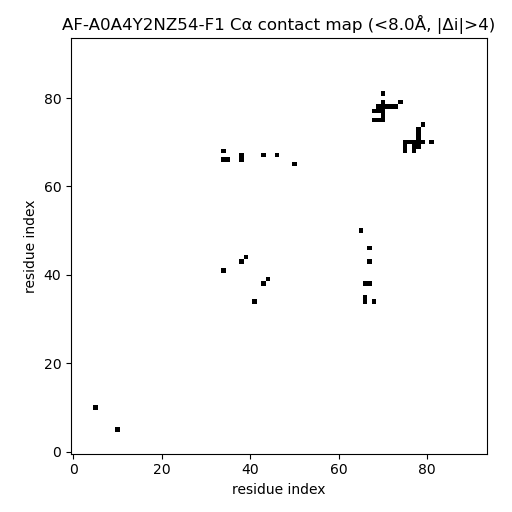.00 76.75 72 THR A N 1
ATOM 593 C CA . THR A 1 72 ? 0.926 -9.620 -2.422 1.00 76.75 72 THR A CA 1
ATOM 594 C C . THR A 1 72 ? 0.066 -8.484 -1.860 1.00 76.75 72 THR A C 1
ATOM 596 O O . THR A 1 72 ? -0.522 -8.645 -0.793 1.00 76.75 72 THR A O 1
ATOM 599 N N . PHE A 1 73 ? -0.030 -7.336 -2.540 1.00 80.38 73 PHE A N 1
ATOM 600 C CA . PHE A 1 73 ? -0.910 -6.247 -2.122 1.00 80.38 73 PHE A CA 1
ATOM 601 C C . PHE A 1 73 ? -2.351 -6.517 -2.569 1.00 80.38 73 PHE A C 1
ATOM 603 O O . PHE A 1 73 ? -2.674 -6.423 -3.757 1.00 80.38 73 PHE A O 1
ATOM 610 N N . THR A 1 74 ? -3.226 -6.829 -1.616 1.00 77.69 74 THR A N 1
ATOM 611 C CA . THR A 1 74 ? -4.640 -7.137 -1.866 1.00 77.69 74 THR A CA 1
ATOM 612 C C . THR A 1 74 ? -5.348 -5.991 -2.590 1.00 77.69 74 THR A C 1
ATOM 614 O O . THR A 1 74 ? -5.251 -4.834 -2.187 1.00 77.69 74 THR A O 1
ATOM 617 N N . GLY A 1 75 ? -6.063 -6.305 -3.674 1.00 76.31 75 GLY A N 1
ATOM 618 C CA . GLY A 1 75 ? -6.761 -5.305 -4.492 1.00 76.31 75 GLY A CA 1
ATOM 619 C C . GLY A 1 75 ? -5.870 -4.552 -5.489 1.00 76.31 75 GLY A C 1
ATOM 620 O O . GLY A 1 75 ? -6.369 -3.725 -6.248 1.00 76.31 75 GLY A O 1
ATOM 621 N N . CYS A 1 76 ? -4.564 -4.843 -5.546 1.00 79.75 76 CYS A N 1
ATOM 622 C CA . CYS A 1 76 ? -3.727 -4.403 -6.661 1.00 79.75 76 CYS A CA 1
ATOM 623 C C . CYS A 1 76 ? -4.183 -5.089 -7.964 1.00 79.75 76 CYS A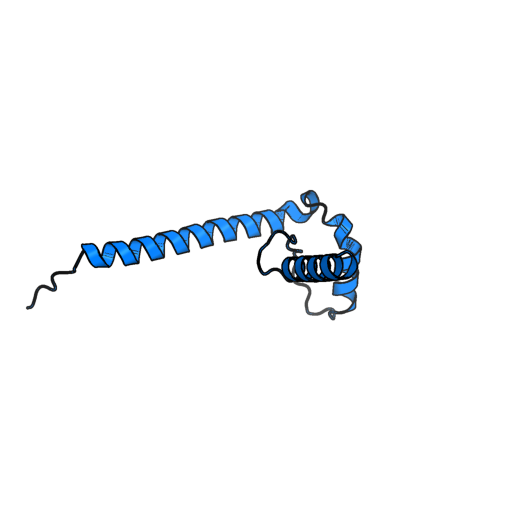 C 1
ATOM 625 O O . CYS A 1 76 ? -4.484 -6.285 -7.930 1.00 79.75 76 CYS A O 1
ATOM 627 N N . PRO A 1 77 ? -4.111 -4.420 -9.133 1.00 78.12 77 PRO A N 1
ATOM 628 C CA . PRO A 1 77 ? -4.317 -5.074 -10.427 1.00 78.12 77 PRO A CA 1
ATOM 629 C C . PRO A 1 77 ? -3.519 -6.376 -10.600 1.00 78.12 77 PRO A C 1
ATOM 631 O O . PRO A 1 77 ? -4.007 -7.326 -11.203 1.00 78.12 77 PRO A O 1
ATOM 634 N N . ARG A 1 78 ? -2.312 -6.457 -10.018 1.00 76.06 78 ARG A N 1
ATOM 635 C CA . ARG A 1 78 ? -1.480 -7.670 -10.069 1.00 76.06 78 ARG A CA 1
ATOM 636 C C . ARG A 1 78 ? -1.993 -8.803 -9.195 1.00 76.06 78 ARG A C 1
ATOM 638 O O . ARG A 1 78 ? -1.958 -9.939 -9.636 1.00 76.06 78 ARG A O 1
ATOM 645 N N . ASN A 1 79 ? -2.499 -8.489 -8.006 1.00 83.44 79 ASN A N 1
ATOM 646 C CA . ASN A 1 79 ? -3.126 -9.472 -7.129 1.00 83.44 79 ASN A CA 1
ATOM 647 C C . ASN A 1 79 ? -4.322 -10.133 -7.833 1.00 83.44 79 ASN A C 1
ATOM 649 O O . ASN A 1 79 ? -4.433 -11.352 -7.873 1.00 83.44 79 ASN A O 1
ATOM 653 N N . MET A 1 80 ? -5.162 -9.321 -8.482 1.00 86.19 80 MET A N 1
ATOM 654 C CA . MET A 1 80 ? -6.306 -9.823 -9.245 1.00 86.19 80 MET A CA 1
ATOM 655 C C . MET A 1 80 ? -5.874 -10.644 -10.464 1.00 86.19 80 MET A C 1
ATOM 657 O O . MET A 1 80 ? -6.491 -11.663 -10.764 1.00 86.19 80 MET A O 1
ATOM 661 N N . HIS A 1 81 ? -4.815 -10.219 -11.159 1.00 83.12 81 HIS A N 1
ATOM 662 C CA . HIS A 1 81 ? -4.283 -10.961 -12.298 1.00 83.12 81 HIS A CA 1
ATOM 663 C C . HIS A 1 81 ? -3.716 -12.324 -11.885 1.00 83.12 81 HIS A C 1
ATOM 665 O O . HIS A 1 81 ? -3.999 -13.316 -12.546 1.00 83.12 81 HIS A O 1
ATOM 671 N N . GLU A 1 82 ? -2.962 -12.389 -10.787 1.00 84.62 82 GLU A N 1
ATOM 672 C CA . GLU A 1 82 ? -2.421 -13.643 -10.255 1.00 84.62 82 GLU A CA 1
ATOM 673 C C . GLU A 1 82 ? -3.546 -14.612 -9.875 1.00 84.62 82 GLU A C 1
ATOM 675 O O . GLU A 1 82 ? -3.539 -15.750 -10.337 1.00 84.62 82 GLU A O 1
ATOM 680 N N . TYR A 1 83 ? -4.576 -14.142 -9.161 1.00 86.44 83 TYR A N 1
ATOM 681 C CA . TYR A 1 83 ? -5.749 -14.968 -8.850 1.00 86.44 83 TYR A CA 1
ATOM 682 C C . TYR A 1 83 ? -6.490 -15.462 -10.097 1.00 86.44 83 TYR A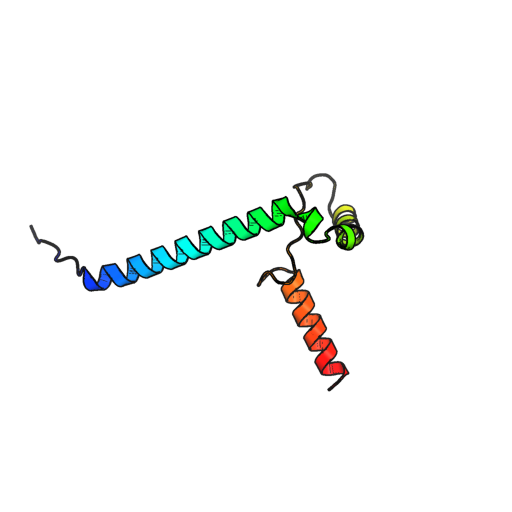 C 1
ATOM 684 O O . TYR A 1 83 ? -6.960 -16.599 -10.124 1.00 86.44 83 TYR A O 1
ATOM 692 N N . ALA A 1 84 ? -6.595 -14.637 -11.142 1.00 86.31 84 ALA A N 1
ATOM 693 C CA . ALA A 1 84 ? -7.212 -15.052 -12.398 1.00 86.31 84 ALA A CA 1
ATOM 694 C C . ALA A 1 84 ? -6.394 -16.150 -13.101 1.00 86.31 84 ALA A C 1
ATOM 696 O O . ALA A 1 84 ? -6.968 -17.128 -13.579 1.00 86.31 84 ALA A O 1
ATOM 697 N N . GLN A 1 85 ? -5.065 -16.014 -13.140 1.00 87.56 85 GLN A N 1
ATOM 698 C CA . GLN A 1 85 ? -4.180 -17.027 -13.724 1.00 87.56 85 GLN A CA 1
ATOM 699 C C . GLN A 1 85 ? -4.204 -18.333 -12.928 1.00 87.56 85 GLN A C 1
ATOM 701 O O . GLN A 1 85 ? -4.251 -19.411 -13.522 1.00 87.56 85 GLN A O 1
ATOM 706 N N . ASP A 1 86 ? -4.219 -18.250 -11.600 1.00 88.25 86 ASP A N 1
ATOM 707 C CA . ASP A 1 86 ? -4.287 -19.421 -10.726 1.00 88.25 86 ASP A CA 1
ATOM 708 C C . ASP A 1 86 ? -5.608 -20.183 -10.923 1.00 88.25 86 ASP A C 1
ATOM 710 O O . ASP A 1 86 ? -5.613 -21.397 -11.124 1.00 88.25 86 ASP A O 1
ATOM 714 N N . ALA A 1 87 ? -6.732 -19.463 -11.032 1.00 88.56 87 ALA A N 1
ATOM 715 C CA . ALA A 1 87 ? -8.030 -20.059 -11.348 1.00 88.56 87 ALA A CA 1
ATOM 716 C C . ALA A 1 87 ? -8.049 -20.755 -12.724 1.00 88.56 87 ALA A C 1
ATOM 718 O O . ALA A 1 87 ? -8.567 -21.865 -12.850 1.00 88.56 87 ALA A O 1
ATOM 719 N N . ILE A 1 88 ? -7.462 -20.140 -13.758 1.00 90.88 88 ILE A N 1
ATOM 720 C CA . ILE A 1 88 ? -7.341 -20.753 -15.094 1.00 90.88 88 ILE A CA 1
ATOM 721 C C . ILE A 1 88 ? -6.472 -22.014 -15.034 1.00 90.88 88 ILE A C 1
ATOM 723 O O . ILE A 1 88 ? -6.791 -23.024 -15.665 1.00 90.88 88 ILE A O 1
ATOM 727 N N . THR A 1 89 ? -5.383 -21.964 -14.269 1.00 89.44 89 THR A N 1
ATOM 728 C CA . THR A 1 89 ? -4.459 -23.089 -14.096 1.00 89.44 89 THR A CA 1
ATOM 729 C C . THR A 1 89 ? -5.157 -24.252 -13.398 1.00 89.44 89 THR A C 1
ATOM 731 O O . THR A 1 89 ? -5.072 -25.384 -13.872 1.00 89.44 89 THR A O 1
ATOM 734 N N . TYR A 1 90 ? -5.929 -23.973 -12.348 1.00 87.62 90 TYR A N 1
ATOM 735 C CA . TYR A 1 90 ? -6.738 -24.973 -11.657 1.00 87.62 90 TYR A CA 1
ATOM 736 C C . TYR A 1 90 ? -7.743 -25.657 -12.596 1.00 87.62 90 TYR A C 1
ATOM 738 O O . TYR A 1 90 ? 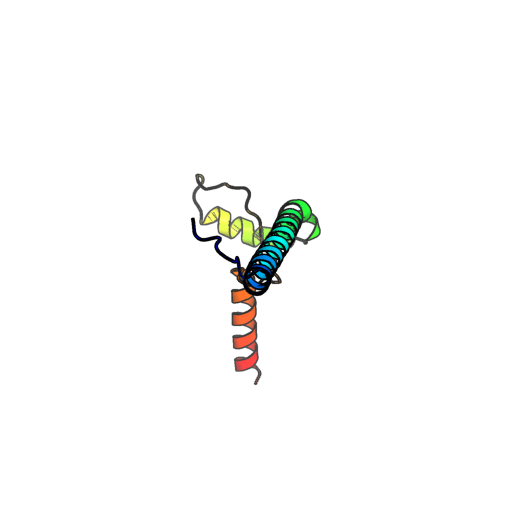-7.804 -26.879 -12.638 1.00 87.62 90 TYR A O 1
ATOM 746 N N . VAL A 1 91 ? -8.472 -24.890 -13.414 1.00 85.25 91 VAL A N 1
ATOM 747 C CA . VAL A 1 91 ? -9.450 -25.434 -14.381 1.00 85.25 91 VAL A CA 1
ATOM 748 C C . VAL A 1 91 ? -8.792 -26.268 -15.485 1.00 85.25 91 VAL A C 1
ATOM 750 O O . VAL A 1 91 ? -9.410 -27.173 -16.034 1.00 85.25 91 VAL A O 1
ATOM 753 N N . ARG A 1 92 ? -7.546 -25.961 -15.849 1.00 74.81 92 ARG A N 1
ATOM 754 C CA . ARG A 1 92 ? -6.826 -26.669 -16.914 1.00 74.81 92 ARG A CA 1
ATOM 755 C C . ARG A 1 92 ? -6.172 -27.971 -16.440 1.00 74.81 92 ARG A C 1
ATOM 757 O O . ARG A 1 92 ? -5.890 -28.832 -17.272 1.00 74.81 92 ARG A O 1
ATOM 764 N N . HIS A 1 93 ? -5.886 -28.082 -15.145 1.00 72.19 93 HIS A N 1
ATOM 765 C CA . HIS A 1 93 ? -5.150 -29.202 -14.552 1.00 72.19 93 HIS A CA 1
ATOM 766 C C . HIS A 1 93 ? -5.969 -30.056 -13.569 1.00 72.19 93 HIS A C 1
ATOM 768 O O . HIS A 1 93 ? -5.445 -31.072 -13.110 1.00 72.19 93 HIS A O 1
ATOM 774 N N . GLY A 1 94 ? -7.205 -29.664 -13.249 1.00 54.50 94 GLY A N 1
ATOM 775 C CA . GLY A 1 94 ? -8.192 -30.476 -12.526 1.00 54.50 94 GLY A CA 1
ATOM 776 C C . GLY A 1 94 ? -9.116 -31.218 -13.478 1.00 54.50 94 GLY A C 1
ATOM 777 O O . GLY A 1 94 ? -9.327 -32.427 -13.243 1.00 54.50 94 GLY A O 1
#

Secondary structure (DSSP, 8-state):
-------HHHHHHHHHHHHHHHHHHHHHHHHHHHHHH-TTTTTGGGGHHHHHHHHHHS-TT--S------TTSTTSHHHHHHHHHHHHHHHHH-

pLDDT: mean 75.29, std 12.83, range [36.22, 95.5]

Solvent-accessible surface area (backbone atoms only — not comparable to full-atom values): 5770 Å² total; per-residue (Å²): 137,81,78,78,77,72,58,58,76,64,51,49,59,55,51,52,51,51,50,52,52,54,51,50,52,51,55,51,51,51,50,53,49,48,54,63,74,39,38,75,80,72,52,42,72,80,42,46,66,56,52,51,55,51,55,74,75,48,66,96,84,71,81,64,89,86,70,87,72,59,49,87,40,82,86,34,76,48,24,55,49,51,55,52,51,52,52,53,48,48,69,74,74,107

Sequence (94 aa):
MVRSTENRLLNYRQHLHQYLVDMYAKIEAERLLFIRLNQKKLRVDEYIHLKDAITNDSGPANHGKLIILPATFTGCPRNMHEYAQDAITYVRHG

Organism: Araneus ventricosus (NCBI:txid182803)

Foldseek 3Di:
DDPPPPPVVVVVVVVVVVVVVVVVVVVVVVVVVCQLVCCVVVVCVVCPVVVVVVPVVDDPPPDDPDGDDDLVDPPPPNVVVVVVVVVVVVVVPD

Mean predicted aligned error: 12.2 Å

InterPro domains:
  IPR025476 Helitron helicase-like domain [PF14214] (5-93)